Protein AF-A0AAD5PBG6-F1 (afdb_monomer)

pLDDT: mean 88.03, std 18.61, range [30.72, 98.88]

Sequence (171 aa):
METYIGHIKTPQDALILFEACRRGNLNRVRRRLSSKERSKIESGSVFAWDEREAGMRRWTDGRTWSPSRVLGSFLTYRELDTKRRPRRNKTTPIYSYKTDGLIKQSFSICTASNQKLHLISYYTKADVIAGKLTLPSADPSLNNVSVPKGLYPELNPLETSGGHSATIHCM

Nearest PDB structures (foldseek):
  4m8b-assembly1_R  TM=8.622E-01  e=5.352E-16  Saccharomyces cerevisiae S288C
  4qtj-assembly1_A  TM=8.749E-01  e=3.521E-14  Candida albicans SC5314
  4qtk-assembly2_B  TM=8.640E-01  e=2.099E-13  Candida albicans SC5314
  4qtk-assembly1_A  TM=8.583E-01  e=2.856E-13  Candida albicans SC5314
  6uuj-assembly2_F  TM=1.752E-01  e=4.076E+00  Mycobacterium marinum M

InterPro domains:
  IPR018608 Global transcription regulator [PF09729] (3-91)
  IPR018608 Global transcription regulator [PF09729] (93-124)
  IPR018608 Global transcription regulator [PTHR28027] (1-91)

Organism: NCBI:txid60185

Radius of gyration: 17.21 Å; Cα contacts (8 Å, |Δi|>4): 291; chains: 1; bounding box: 51×37×38 Å

Mean predicted aligned error: 6.94 Å

Structure (mmCIF, N/CA/C/O backbone):
data_AF-A0AAD5PBG6-F1
#
_entry.id   AF-A0AAD5PBG6-F1
#
loop_
_atom_site.group_PDB
_atom_site.id
_atom_site.type_symbol
_atom_site.label_atom_id
_atom_site.label_alt_id
_atom_site.label_comp_id
_atom_site.label_asym_id
_atom_site.label_entity_id
_atom_site.label_seq_id
_atom_site.pdbx_PDB_ins_code
_atom_site.Cartn_x
_atom_site.Cartn_y
_atom_site.Cartn_z
_atom_site.occupancy
_atom_site.B_iso_or_equiv
_atom_site.auth_seq_id
_atom_site.auth_comp_id
_atom_site.auth_asym_id
_atom_site.auth_atom_id
_atom_site.pdbx_PDB_model_num
ATOM 1 N N . MET A 1 1 ? 5.298 -10.625 5.178 1.00 83.06 1 MET A N 1
ATOM 2 C CA . MET A 1 1 ? 4.302 -10.189 6.178 1.00 83.06 1 MET A CA 1
ATOM 3 C C . MET A 1 1 ? 3.593 -9.008 5.581 1.00 83.06 1 MET A C 1
ATOM 5 O O . MET A 1 1 ? 3.968 -7.861 5.786 1.00 83.06 1 MET A O 1
ATOM 9 N N . GLU A 1 2 ? 2.621 -9.356 4.774 1.00 97.00 2 GLU A N 1
ATOM 10 C CA . GLU A 1 2 ? 1.700 -8.504 4.072 1.00 97.00 2 GLU A CA 1
ATOM 11 C C . GLU A 1 2 ? 0.524 -8.264 5.023 1.00 97.00 2 GLU A C 1
ATOM 13 O O . GLU A 1 2 ? 0.107 -9.169 5.747 1.00 97.00 2 GLU A O 1
ATOM 18 N N . THR A 1 3 ? 0.007 -7.041 5.055 1.00 98.38 3 THR A N 1
ATOM 19 C CA . THR A 1 3 ? -1.244 -6.752 5.763 1.00 98.38 3 THR A CA 1
ATOM 20 C C . THR A 1 3 ? -2.432 -7.322 5.000 1.00 98.38 3 THR A C 1
ATOM 22 O O . THR A 1 3 ? -3.387 -7.790 5.610 1.00 98.38 3 THR A O 1
ATOM 25 N N . TYR A 1 4 ? -2.366 -7.273 3.670 1.00 98.69 4 TYR A N 1
ATOM 26 C CA . TYR A 1 4 ? -3.399 -7.754 2.766 1.00 98.69 4 TYR A CA 1
ATOM 27 C C . TYR A 1 4 ? -2.778 -8.130 1.412 1.00 98.69 4 TYR A C 1
ATOM 29 O O . TYR A 1 4 ? -1.689 -7.651 1.076 1.00 98.69 4 TYR A O 1
ATOM 37 N N . ILE A 1 5 ? -3.466 -8.980 0.646 1.00 98.56 5 ILE A N 1
ATOM 38 C CA . ILE A 1 5 ? -3.101 -9.336 -0.728 1.00 98.56 5 ILE A CA 1
ATOM 39 C C . ILE A 1 5 ? -4.272 -8.971 -1.642 1.00 98.56 5 ILE A C 1
ATOM 41 O O . ILE A 1 5 ? -5.326 -9.593 -1.571 1.00 98.56 5 ILE A O 1
ATOM 45 N N . GLY A 1 6 ? -4.090 -7.962 -2.494 1.00 98.38 6 GLY A N 1
ATOM 46 C CA . GLY A 1 6 ? -5.118 -7.488 -3.420 1.00 98.38 6 GLY A CA 1
ATOM 47 C C . GLY A 1 6 ? -4.790 -6.120 -4.016 1.00 98.38 6 GLY A C 1
ATOM 48 O O . GLY A 1 6 ? -3.632 -5.703 -4.047 1.00 98.38 6 GLY A O 1
ATOM 49 N N . HIS A 1 7 ? -5.798 -5.408 -4.516 1.00 98.62 7 HIS A N 1
ATOM 50 C CA . HIS A 1 7 ? -5.617 -4.120 -5.186 1.00 98.62 7 HIS A CA 1
ATOM 51 C C . HIS A 1 7 ? -6.368 -2.986 -4.483 1.00 98.62 7 HIS A C 1
ATOM 53 O O . HIS A 1 7 ? -7.543 -3.103 -4.155 1.00 98.62 7 HIS A O 1
ATOM 59 N N . ILE A 1 8 ? -5.683 -1.858 -4.278 1.00 98.44 8 ILE A N 1
ATOM 60 C CA . ILE A 1 8 ? -6.252 -0.660 -3.653 1.00 98.44 8 ILE A CA 1
ATOM 61 C C . ILE A 1 8 ? -6.602 0.335 -4.752 1.00 98.44 8 ILE A C 1
ATOM 63 O O . ILE A 1 8 ? -5.732 1.043 -5.267 1.00 98.44 8 ILE A O 1
ATOM 67 N N . LYS A 1 9 ? -7.881 0.375 -5.127 1.00 97.00 9 LYS A N 1
ATOM 68 C CA . LYS A 1 9 ? -8.364 1.220 -6.223 1.00 97.00 9 LYS A CA 1
ATOM 69 C C . LYS A 1 9 ? -8.819 2.586 -5.726 1.00 97.00 9 LYS A C 1
ATOM 71 O O . LYS A 1 9 ? -8.597 3.595 -6.390 1.00 97.00 9 LYS A O 1
ATOM 76 N N . THR A 1 10 ? -9.464 2.615 -4.569 1.00 96.88 10 THR A N 1
ATOM 77 C CA . THR A 1 10 ? -10.107 3.805 -4.013 1.00 96.88 10 THR A CA 1
ATOM 78 C C . THR A 1 10 ? -9.615 4.087 -2.600 1.00 96.88 10 THR A C 1
ATOM 80 O O . THR A 1 10 ? -9.105 3.187 -1.929 1.00 96.88 10 THR A O 1
ATOM 83 N N . PRO A 1 11 ? -9.777 5.319 -2.096 1.00 96.62 11 PRO A N 1
ATOM 84 C CA . PRO A 1 11 ? -9.462 5.578 -0.702 1.00 96.62 11 PRO A CA 1
ATOM 85 C C . PRO A 1 11 ? -10.325 4.766 0.269 1.00 96.62 11 PRO A C 1
ATOM 87 O O . PRO A 1 11 ? -9.828 4.351 1.310 1.00 96.62 11 PRO A O 1
ATOM 90 N N . GLN A 1 12 ? -11.574 4.459 -0.101 1.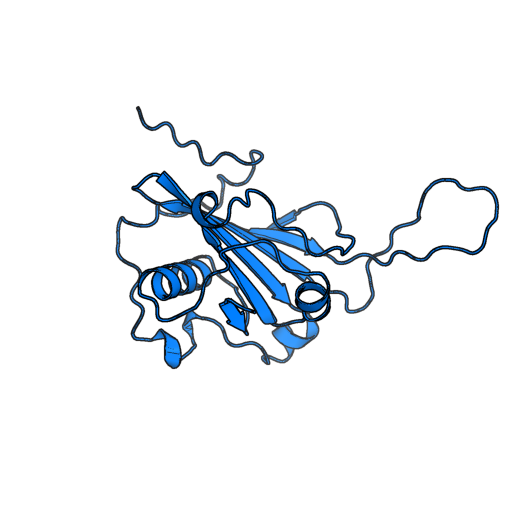00 96.25 12 GLN A N 1
ATOM 91 C CA . GLN A 1 12 ? -12.450 3.599 0.695 1.00 96.25 12 GLN A CA 1
ATOM 92 C C . GLN A 1 12 ? -11.837 2.208 0.919 1.00 96.25 12 GLN A C 1
ATOM 94 O O . GLN A 1 12 ? -11.886 1.699 2.035 1.00 96.25 12 GLN A O 1
ATOM 99 N N . ASP A 1 13 ? -11.186 1.629 -0.096 1.00 98.06 13 ASP A N 1
ATOM 100 C CA . ASP A 1 13 ? -10.458 0.361 0.049 1.00 98.06 13 ASP A CA 1
ATOM 101 C C . ASP A 1 13 ? -9.353 0.461 1.115 1.00 98.06 13 ASP A C 1
ATOM 103 O O . ASP A 1 13 ? -9.175 -0.445 1.927 1.00 98.06 13 ASP A O 1
ATOM 107 N N . ALA A 1 14 ? -8.623 1.582 1.149 1.00 98.19 14 ALA A N 1
ATOM 108 C CA . ALA A 1 14 ? -7.589 1.818 2.153 1.00 98.19 14 ALA A CA 1
ATOM 109 C C . ALA A 1 14 ? -8.179 1.996 3.563 1.00 98.19 14 ALA A C 1
ATOM 111 O O . ALA A 1 14 ? -7.633 1.450 4.523 1.00 98.19 14 ALA A O 1
ATOM 112 N N . LEU A 1 15 ? -9.300 2.716 3.692 1.00 97.75 15 LEU A N 1
ATOM 113 C CA . LEU A 1 15 ? -9.990 2.906 4.972 1.00 97.75 15 LEU A CA 1
ATOM 114 C C . LEU A 1 15 ? -10.505 1.584 5.551 1.00 97.75 15 LEU A C 1
ATOM 116 O O . LEU A 1 15 ? -10.350 1.353 6.749 1.00 97.75 15 LEU A O 1
ATOM 120 N N . ILE A 1 16 ? -11.040 0.691 4.711 1.00 98.31 16 ILE A N 1
ATOM 121 C CA . ILE A 1 16 ? -11.441 -0.663 5.121 1.00 98.31 16 ILE A CA 1
ATOM 122 C C . ILE A 1 16 ? -10.245 -1.409 5.724 1.00 98.31 16 ILE A C 1
ATOM 124 O O . ILE A 1 16 ? -10.356 -1.972 6.812 1.00 98.31 16 ILE A O 1
ATOM 128 N N . LEU A 1 17 ? -9.075 -1.377 5.076 1.00 98.62 17 LEU A N 1
ATOM 129 C CA . LEU A 1 17 ? -7.889 -2.060 5.602 1.00 98.62 17 LEU A CA 1
ATOM 130 C C . LEU A 1 17 ? -7.373 -1.441 6.907 1.00 98.62 17 LEU A C 1
ATOM 132 O O . LEU A 1 17 ? -6.960 -2.178 7.805 1.00 98.62 17 LEU A O 1
ATOM 136 N N . PHE A 1 18 ? -7.416 -0.113 7.051 1.00 98.25 18 PHE A N 1
ATOM 137 C CA . PHE A 1 18 ? -7.067 0.538 8.317 1.00 98.25 18 PHE A CA 1
ATOM 138 C C . PHE A 1 18 ? -8.014 0.138 9.446 1.00 98.25 18 PHE A C 1
ATOM 140 O O . PHE A 1 18 ? -7.551 -0.204 10.536 1.00 98.25 18 PHE A O 1
ATOM 147 N N . GLU A 1 19 ? -9.317 0.125 9.184 1.00 97.94 19 GLU A N 1
ATOM 148 C CA . GLU A 1 19 ? -10.324 -0.261 10.168 1.00 97.94 19 GLU A CA 1
ATOM 149 C C . GLU A 1 19 ? -10.194 -1.743 10.553 1.00 97.94 19 GLU A C 1
ATOM 151 O O . GLU A 1 19 ? -10.194 -2.085 11.738 1.00 97.94 19 GLU A O 1
ATOM 156 N N . ALA A 1 20 ? -9.966 -2.625 9.577 1.00 98.25 20 ALA A N 1
ATOM 157 C CA . ALA A 1 20 ? -9.688 -4.039 9.818 1.00 98.25 20 ALA A CA 1
ATOM 158 C C . ALA A 1 20 ? -8.431 -4.237 10.688 1.00 98.25 20 ALA A C 1
ATOM 160 O O . ALA A 1 20 ? -8.415 -5.075 11.591 1.00 98.25 20 ALA A O 1
ATOM 161 N N . CYS A 1 21 ? -7.384 -3.432 10.475 1.00 98.00 21 CYS A N 1
ATOM 162 C CA . CYS A 1 21 ? -6.184 -3.448 11.314 1.00 98.00 21 CYS A CA 1
ATOM 163 C C . CYS A 1 21 ? -6.436 -2.925 12.733 1.00 98.00 21 CYS A C 1
ATOM 165 O O . CYS A 1 21 ? -5.838 -3.422 13.691 1.00 98.00 21 CYS A O 1
ATOM 167 N N . ARG A 1 22 ? -7.291 -1.907 12.883 1.00 96.75 22 ARG A N 1
ATOM 168 C CA . ARG A 1 22 ? -7.664 -1.325 14.180 1.00 96.75 22 ARG A CA 1
ATOM 169 C C . ARG A 1 22 ? -8.445 -2.325 15.030 1.00 96.75 22 ARG 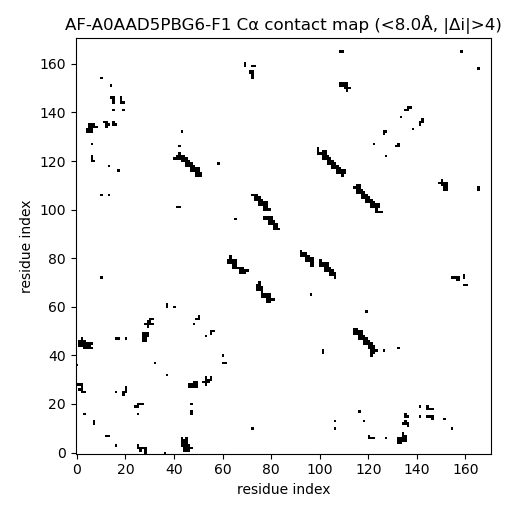A C 1
ATOM 171 O O . ARG A 1 22 ? -8.196 -2.429 16.227 1.00 96.75 22 ARG A O 1
ATOM 178 N N . ARG A 1 23 ? -9.336 -3.091 14.396 1.00 96.31 23 ARG A N 1
ATOM 179 C CA . ARG A 1 23 ? -10.145 -4.152 15.018 1.00 96.31 23 ARG A CA 1
ATOM 180 C C . ARG A 1 23 ? -9.393 -5.462 15.264 1.00 96.31 23 ARG A C 1
ATOM 182 O O . ARG A 1 23 ? -9.938 -6.360 15.895 1.00 96.31 23 ARG A O 1
ATOM 189 N N . GLY A 1 24 ? -8.160 -5.582 14.770 1.00 95.81 24 GLY A N 1
ATOM 190 C CA . GLY A 1 24 ? -7.350 -6.795 14.900 1.00 95.81 24 GLY A CA 1
ATOM 191 C C . GLY A 1 24 ? -7.713 -7.913 13.917 1.00 95.81 24 GLY A C 1
ATOM 192 O O . GLY A 1 24 ? -7.219 -9.024 14.071 1.00 95.81 24 GLY A O 1
ATOM 193 N N . ASN A 1 25 ? -8.539 -7.635 12.901 1.00 96.69 25 ASN A N 1
ATOM 194 C CA . ASN A 1 25 ? -8.849 -8.585 11.828 1.00 96.69 25 ASN A CA 1
ATOM 195 C C . ASN A 1 25 ? -7.652 -8.797 10.893 1.00 96.69 25 ASN A C 1
ATOM 197 O O . ASN A 1 25 ? -7.428 -9.906 10.418 1.00 96.69 25 ASN A O 1
ATOM 201 N N . LEU A 1 26 ? -6.881 -7.735 10.644 1.00 97.75 26 LEU A N 1
ATOM 202 C CA . LEU A 1 26 ? -5.658 -7.781 9.848 1.00 97.75 26 LEU A CA 1
ATOM 203 C C . LEU A 1 26 ? -4.448 -7.355 10.675 1.00 97.75 26 LEU A C 1
ATOM 205 O O . LEU A 1 26 ? -4.520 -6.478 11.539 1.00 97.75 26 LEU A O 1
ATOM 209 N N . ASN A 1 27 ? -3.301 -7.950 10.360 1.00 97.56 27 ASN A N 1
ATOM 210 C CA . ASN A 1 27 ? -2.041 -7.588 10.986 1.00 97.56 27 ASN A CA 1
ATOM 211 C C . ASN A 1 27 ? -1.383 -6.430 10.227 1.00 97.56 27 ASN A C 1
ATOM 213 O O . ASN A 1 27 ? -0.885 -6.581 9.109 1.00 97.56 27 ASN A O 1
ATOM 217 N N . ARG A 1 28 ? -1.333 -5.262 10.864 1.00 97.75 28 ARG A N 1
ATOM 218 C CA . ARG A 1 28 ? -0.529 -4.127 10.393 1.00 97.75 28 ARG A CA 1
ATOM 219 C C . ARG A 1 28 ? 0.960 -4.335 10.672 1.00 97.75 28 ARG A C 1
ATOM 221 O O . ARG A 1 28 ? 1.354 -5.081 11.570 1.00 97.75 28 ARG A O 1
ATOM 228 N N . VAL A 1 29 ? 1.796 -3.633 9.921 1.00 98.19 29 VAL A N 1
ATOM 229 C CA . VAL A 1 29 ? 3.247 -3.633 10.099 1.00 98.19 29 VAL A CA 1
ATOM 230 C C . VAL A 1 29 ? 3.621 -2.788 11.321 1.00 98.19 29 VAL A C 1
ATOM 232 O O . VAL A 1 29 ? 3.213 -1.638 11.436 1.00 98.19 29 VAL A O 1
ATOM 235 N N . ARG A 1 30 ? 4.437 -3.350 12.222 1.00 97.31 30 ARG A N 1
ATOM 236 C CA . ARG A 1 30 ? 4.894 -2.699 13.472 1.00 97.31 30 ARG A CA 1
ATOM 237 C C . ARG A 1 30 ? 6.398 -2.421 13.528 1.00 97.31 30 ARG A C 1
ATOM 239 O O . ARG A 1 30 ? 6.913 -1.962 14.536 1.00 97.31 30 ARG A O 1
ATOM 246 N N . ARG A 1 31 ? 7.132 -2.761 12.469 1.00 97.25 31 ARG A N 1
ATOM 247 C CA . ARG A 1 31 ? 8.581 -2.548 12.354 1.00 97.25 31 ARG A CA 1
ATOM 248 C C . ARG A 1 31 ? 8.996 -2.518 10.892 1.00 97.25 31 ARG A C 1
ATOM 250 O O . ARG A 1 31 ? 8.253 -2.962 10.021 1.00 97.25 31 ARG A O 1
ATOM 257 N N . ARG A 1 32 ? 10.227 -2.087 10.622 1.00 97.31 32 ARG A N 1
ATOM 258 C CA . ARG A 1 32 ? 10.816 -2.214 9.283 1.00 97.31 32 ARG A CA 1
ATOM 259 C C . ARG A 1 32 ? 10.884 -3.677 8.850 1.00 97.31 32 ARG A C 1
ATOM 261 O O . ARG A 1 32 ? 11.179 -4.570 9.651 1.00 97.31 32 ARG A O 1
ATOM 268 N N . LEU A 1 33 ? 10.647 -3.897 7.559 1.00 97.12 33 LEU A N 1
ATOM 269 C CA . LEU A 1 33 ? 10.861 -5.194 6.936 1.00 97.12 33 LEU A CA 1
ATOM 270 C C . LEU A 1 33 ? 12.356 -5.534 6.910 1.00 97.12 33 LEU A C 1
ATOM 272 O O . LEU A 1 33 ? 13.202 -4.705 6.563 1.00 97.12 33 LEU A O 1
ATOM 276 N N . SER A 1 34 ? 12.667 -6.786 7.220 1.00 96.75 34 SER A N 1
ATOM 277 C CA . SER A 1 34 ? 13.977 -7.390 6.987 1.00 96.75 34 SER A CA 1
ATOM 278 C C . SER A 1 34 ? 14.266 -7.512 5.487 1.00 96.75 34 SER A C 1
ATOM 280 O O . SER A 1 34 ? 13.379 -7.404 4.638 1.00 96.75 34 SER A O 1
ATOM 282 N N . SER A 1 35 ? 15.519 -7.782 5.119 1.00 95.94 35 SER A N 1
ATOM 283 C CA . SER A 1 35 ? 15.883 -8.026 3.714 1.00 95.94 35 SER A CA 1
ATOM 284 C C . SER A 1 35 ? 15.135 -9.220 3.104 1.00 95.94 35 SER A C 1
ATOM 286 O O . SER A 1 35 ? 14.701 -9.128 1.960 1.00 95.94 35 SER A O 1
ATOM 288 N N . LYS A 1 36 ? 14.910 -10.291 3.881 1.00 96.31 36 LYS A N 1
ATOM 289 C CA . LYS A 1 36 ? 14.157 -11.484 3.452 1.00 96.31 36 LYS A CA 1
ATOM 290 C C . LYS A 1 36 ? 12.666 -11.204 3.246 1.00 96.31 36 LYS A C 1
ATOM 292 O O . LYS A 1 36 ? 12.043 -11.800 2.379 1.00 96.31 36 LYS A O 1
ATOM 297 N N . GLU A 1 37 ? 12.073 -10.324 4.049 1.00 97.19 37 GLU A N 1
ATOM 298 C CA . GLU A 1 37 ? 10.677 -9.908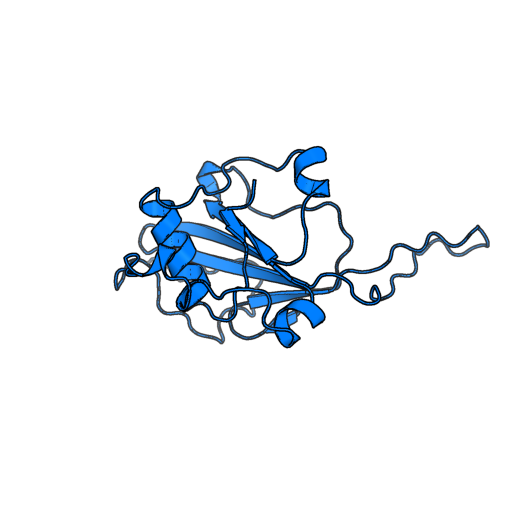 3.853 1.00 97.19 37 GLU A CA 1
ATOM 299 C C . GLU A 1 37 ? 10.551 -8.987 2.634 1.00 97.19 37 GLU A C 1
ATOM 301 O O . GLU A 1 37 ? 9.645 -9.164 1.828 1.00 97.19 37 GLU A O 1
ATOM 306 N N . ARG A 1 38 ? 11.497 -8.057 2.439 1.00 96.94 38 ARG A N 1
ATOM 307 C CA . ARG A 1 38 ? 11.509 -7.160 1.270 1.00 96.94 38 ARG A CA 1
ATOM 308 C C . ARG A 1 38 ? 11.633 -7.907 -0.055 1.00 96.94 38 ARG A C 1
ATOM 310 O O . ARG A 1 38 ? 11.003 -7.506 -1.028 1.00 96.94 38 ARG A O 1
ATOM 317 N N . SER A 1 39 ? 12.402 -8.997 -0.099 1.00 96.06 39 SER A N 1
ATOM 318 C CA . SER A 1 39 ? 12.548 -9.805 -1.317 1.00 96.06 39 SER A CA 1
ATOM 319 C C . SER A 1 39 ? 11.265 -10.529 -1.733 1.00 96.06 39 SER A C 1
ATOM 321 O O . SER A 1 39 ? 11.206 -11.019 -2.853 1.00 96.06 39 SER A O 1
ATOM 323 N N . LYS A 1 40 ? 10.258 -10.609 -0.852 1.00 97.38 40 LYS A N 1
ATOM 324 C CA . LYS A 1 40 ? 8.955 -11.229 -1.132 1.00 97.38 40 LYS A CA 1
ATOM 325 C C . LYS A 1 40 ? 7.888 -10.241 -1.613 1.00 97.38 40 LYS A C 1
ATOM 327 O O . LYS A 1 40 ? 6.798 -10.672 -1.947 1.00 97.38 40 LYS A O 1
ATOM 332 N N . ILE A 1 41 ? 8.178 -8.936 -1.641 1.00 98.38 41 ILE A N 1
ATOM 333 C CA . ILE A 1 41 ? 7.229 -7.933 -2.143 1.00 98.38 41 ILE A CA 1
ATOM 334 C C . ILE A 1 41 ? 6.933 -8.222 -3.615 1.00 98.38 41 ILE A C 1
ATOM 336 O O . ILE A 1 41 ? 7.857 -8.237 -4.431 1.00 98.38 41 ILE A O 1
ATOM 340 N N . GLU A 1 42 ? 5.660 -8.363 -3.959 1.00 98.31 42 GLU A N 1
ATOM 341 C CA . GLU A 1 42 ? 5.198 -8.680 -5.307 1.00 98.31 42 GLU A CA 1
ATOM 342 C C . GLU A 1 42 ? 3.870 -7.986 -5.637 1.00 98.31 42 GLU A C 1
ATOM 344 O O . GLU A 1 42 ? 3.369 -7.151 -4.881 1.00 98.31 42 GLU A O 1
ATOM 349 N N . SER A 1 43 ? 3.325 -8.283 -6.817 1.00 98.62 43 SER A N 1
ATOM 350 C CA . SER A 1 43 ? 2.014 -7.786 -7.228 1.00 98.62 43 SER A CA 1
ATOM 351 C C . SER A 1 43 ? 0.941 -8.247 -6.241 1.00 98.62 43 SER A C 1
ATOM 353 O O . SER A 1 43 ? 0.888 -9.416 -5.879 1.00 98.62 43 SER A O 1
ATOM 355 N N . GLY A 1 44 ? 0.097 -7.328 -5.786 1.00 98.69 44 GLY A N 1
ATOM 356 C CA . GLY A 1 44 ? -0.917 -7.579 -4.770 1.00 98.69 44 GLY A CA 1
ATOM 357 C C . GLY A 1 44 ? -0.447 -7.341 -3.335 1.00 98.69 44 GLY A C 1
ATOM 358 O O . GLY A 1 44 ? -1.295 -7.207 -2.460 1.00 98.69 44 GLY A O 1
ATOM 359 N N . SER A 1 45 ? 0.858 -7.243 -3.048 1.00 98.81 45 SER A N 1
ATOM 360 C CA . SER A 1 45 ? 1.315 -6.994 -1.674 1.00 98.81 45 SER A CA 1
ATOM 361 C C . SER A 1 45 ? 0.830 -5.630 -1.163 1.00 98.81 45 SER A C 1
ATOM 363 O O . SER A 1 45 ? 1.112 -4.593 -1.771 1.00 98.81 45 SER A O 1
ATOM 365 N N . VAL A 1 46 ? 0.159 -5.612 -0.009 1.00 98.88 46 VAL A N 1
ATOM 366 C CA . VAL A 1 46 ? -0.280 -4.388 0.675 1.00 98.88 46 VAL A CA 1
ATOM 367 C C . VAL A 1 46 ? 0.240 -4.365 2.109 1.00 98.88 46 VAL A C 1
ATOM 369 O O . VAL A 1 46 ? 0.170 -5.357 2.833 1.00 98.88 46 VAL A O 1
ATOM 372 N N . PHE A 1 47 ? 0.743 -3.211 2.536 1.00 98.81 47 PHE A N 1
ATOM 373 C CA . PHE A 1 47 ? 1.280 -2.975 3.872 1.00 98.81 47 PHE A CA 1
ATOM 374 C C . PHE A 1 47 ? 0.622 -1.734 4.461 1.00 98.81 47 PHE A C 1
ATOM 376 O O . PHE A 1 47 ? 0.728 -0.656 3.878 1.00 98.81 47 PHE A O 1
ATOM 383 N N . ALA A 1 48 ? -0.018 -1.875 5.618 1.00 98.62 48 ALA A N 1
ATOM 384 C CA . ALA A 1 48 ? -0.527 -0.751 6.395 1.00 98.62 48 ALA A CA 1
ATOM 385 C C . ALA A 1 48 ? 0.256 -0.630 7.704 1.00 98.62 48 ALA A C 1
ATOM 387 O O . ALA A 1 48 ? 0.633 -1.645 8.293 1.00 98.62 48 ALA A O 1
ATOM 388 N N . TRP A 1 49 ? 0.507 0.592 8.167 1.00 98.50 49 TRP A N 1
ATOM 389 C CA . TRP A 1 49 ? 1.149 0.827 9.458 1.00 98.50 49 TRP A CA 1
ATOM 390 C C . TRP A 1 49 ? 0.729 2.151 10.083 1.00 98.50 49 TRP A C 1
ATOM 392 O O . TRP A 1 49 ? 0.319 3.092 9.402 1.00 98.50 49 TRP A O 1
ATOM 402 N N . ASP A 1 50 ? 0.880 2.202 11.399 1.00 98.19 50 ASP A N 1
ATOM 403 C CA . ASP A 1 50 ? 0.852 3.426 12.188 1.00 98.19 50 ASP A CA 1
ATOM 404 C C . ASP A 1 50 ? 2.279 3.998 12.283 1.00 98.19 50 ASP A C 1
ATOM 406 O O . ASP A 1 50 ? 3.224 3.273 12.615 1.00 98.19 50 ASP A O 1
ATOM 410 N N . GLU A 1 51 ? 2.450 5.290 11.967 1.00 98.00 51 GLU A N 1
ATOM 411 C CA . GLU A 1 51 ? 3.754 5.976 11.953 1.00 98.00 51 GLU A CA 1
ATOM 412 C C . GLU A 1 51 ? 4.486 5.865 13.298 1.00 98.00 51 GLU A C 1
ATOM 414 O O . GLU A 1 51 ? 5.691 5.589 13.324 1.00 98.00 51 GLU A O 1
ATOM 419 N N . ARG A 1 52 ? 3.763 6.080 14.404 1.00 97.00 52 ARG A N 1
ATOM 420 C CA . ARG A 1 52 ? 4.305 6.143 15.764 1.00 97.00 52 ARG A CA 1
ATOM 421 C C . ARG A 1 52 ? 4.605 4.750 16.298 1.00 97.00 52 ARG A C 1
ATOM 423 O O . ARG A 1 52 ? 5.693 4.542 16.824 1.00 97.00 52 ARG A O 1
ATOM 430 N N . GLU A 1 53 ? 3.675 3.810 16.152 1.00 97.19 53 GLU A N 1
ATOM 431 C CA . GLU A 1 53 ? 3.835 2.426 16.618 1.00 97.19 53 GLU A CA 1
ATOM 432 C C . GLU A 1 53 ? 5.006 1.743 15.911 1.00 97.19 53 GLU A C 1
ATOM 434 O O . GLU A 1 53 ? 5.819 1.085 16.555 1.00 97.19 53 GLU A O 1
ATOM 439 N N . ALA A 1 54 ? 5.120 1.921 14.592 1.00 97.31 54 ALA A N 1
ATOM 440 C CA . ALA A 1 54 ? 6.182 1.287 13.825 1.00 97.31 54 ALA A CA 1
ATOM 441 C C . ALA A 1 54 ? 7.507 2.066 13.830 1.00 97.31 54 ALA A C 1
ATOM 443 O O . ALA A 1 54 ? 8.527 1.541 13.373 1.00 97.31 54 ALA A O 1
ATOM 444 N N . GLY A 1 55 ? 7.498 3.331 14.266 1.00 97.62 55 GLY A N 1
ATOM 445 C CA . GLY A 1 55 ? 8.641 4.238 14.136 1.00 97.62 55 GLY A CA 1
ATOM 446 C C . GLY A 1 55 ? 9.030 4.490 12.672 1.00 97.62 55 GLY A C 1
ATOM 447 O O . GLY A 1 55 ? 10.211 4.637 12.343 1.00 97.62 55 GLY A O 1
ATOM 448 N N . MET A 1 56 ? 8.053 4.486 11.759 1.00 96.62 56 MET A N 1
ATOM 449 C CA . MET A 1 56 ? 8.281 4.551 10.313 1.00 96.62 56 MET A CA 1
ATOM 450 C C . MET A 1 56 ? 7.499 5.691 9.663 1.00 96.62 56 MET A C 1
ATOM 452 O O . MET A 1 56 ? 6.327 5.552 9.344 1.00 96.62 56 MET A O 1
ATOM 456 N N . ARG A 1 57 ? 8.189 6.790 9.348 1.00 94.94 57 ARG A N 1
ATOM 457 C CA . ARG A 1 57 ? 7.610 7.926 8.596 1.00 94.94 57 ARG A CA 1
ATOM 458 C C . ARG A 1 57 ? 7.637 7.738 7.080 1.00 94.94 57 ARG A C 1
ATOM 460 O O . ARG A 1 57 ? 6.999 8.466 6.332 1.00 94.94 57 ARG A O 1
ATOM 467 N N . ARG A 1 58 ? 8.476 6.812 6.608 1.00 95.31 58 ARG A N 1
ATOM 468 C CA . ARG A 1 58 ? 8.705 6.531 5.188 1.00 95.31 58 ARG A CA 1
ATOM 469 C C . ARG A 1 58 ? 8.905 5.042 4.978 1.00 95.31 58 ARG A C 1
ATOM 471 O O . ARG A 1 58 ? 9.618 4.389 5.750 1.00 95.31 58 ARG A O 1
ATOM 478 N N . TRP A 1 59 ? 8.326 4.550 3.892 1.00 97.88 59 TRP A N 1
ATOM 479 C CA . TRP A 1 59 ? 8.483 3.177 3.445 1.00 97.88 59 TRP A CA 1
ATOM 480 C C . TRP A 1 59 ? 9.770 2.976 2.638 1.00 97.88 59 TRP A C 1
ATOM 482 O O . TRP A 1 59 ? 10.104 3.795 1.780 1.00 97.88 59 TRP A O 1
ATOM 492 N N . THR A 1 60 ? 10.461 1.858 2.876 1.00 96.31 60 THR A N 1
ATOM 493 C CA . THR A 1 60 ? 11.693 1.493 2.164 1.00 96.31 60 THR A CA 1
ATOM 494 C C . THR A 1 60 ? 11.640 0.031 1.737 1.00 96.31 60 THR A C 1
ATOM 496 O O . THR A 1 60 ? 11.701 -0.868 2.572 1.00 96.31 60 THR A O 1
ATOM 499 N N . ASP A 1 61 ? 11.603 -0.205 0.427 1.00 96.75 61 ASP A N 1
ATOM 500 C CA . ASP A 1 61 ? 11.538 -1.544 -0.182 1.00 96.75 61 ASP A CA 1
ATOM 501 C C . ASP A 1 61 ? 12.851 -1.981 -0.853 1.00 96.75 61 ASP A C 1
ATOM 503 O O . ASP A 1 61 ? 13.018 -3.154 -1.164 1.00 96.75 61 ASP A O 1
ATOM 507 N N . GLY A 1 62 ? 13.812 -1.066 -1.024 1.00 94.25 62 GLY A N 1
ATOM 508 C CA . GLY A 1 62 ? 15.097 -1.357 -1.668 1.00 94.25 62 GLY A CA 1
ATOM 509 C C . GLY A 1 62 ? 15.045 -1.402 -3.198 1.00 94.25 62 GLY A C 1
ATOM 510 O O . GLY A 1 62 ? 16.035 -1.787 -3.813 1.00 94.25 62 GLY A O 1
ATOM 511 N N . ARG A 1 63 ? 13.927 -0.999 -3.817 1.00 95.31 63 ARG A N 1
ATOM 512 C CA . ARG A 1 63 ? 13.779 -0.893 -5.276 1.00 95.31 63 ARG A CA 1
ATOM 513 C C . ARG A 1 63 ? 13.991 0.548 -5.747 1.00 95.31 63 ARG A C 1
ATOM 515 O O . ARG A 1 63 ? 13.855 1.501 -4.977 1.00 95.31 63 ARG A O 1
ATOM 522 N N . TH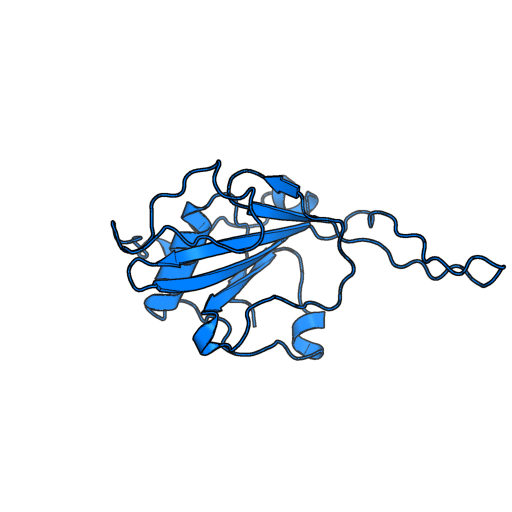R A 1 64 ? 14.315 0.713 -7.027 1.00 95.62 64 THR A N 1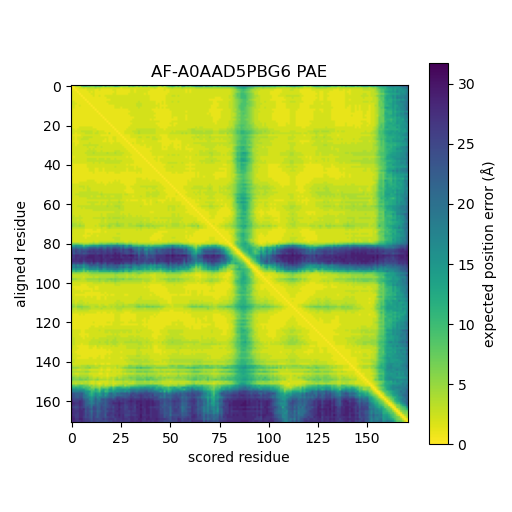
ATOM 523 C CA . THR A 1 64 ? 14.422 2.031 -7.667 1.00 95.62 64 THR A CA 1
ATOM 524 C C . THR A 1 64 ? 13.079 2.428 -8.270 1.00 95.62 64 THR A C 1
ATOM 526 O O . THR A 1 64 ? 12.469 1.656 -9.007 1.00 95.62 64 THR A O 1
ATOM 529 N N . TRP A 1 65 ? 12.631 3.644 -7.970 1.00 97.38 65 TRP A N 1
ATOM 530 C CA . TRP A 1 65 ? 11.310 4.149 -8.339 1.00 97.38 65 TRP A CA 1
ATOM 531 C C . TRP A 1 65 ? 11.418 5.448 -9.135 1.00 97.38 65 TRP A C 1
ATOM 533 O O . TRP A 1 65 ? 12.312 6.257 -8.890 1.00 97.38 65 TRP A O 1
ATOM 543 N N . SER A 1 66 ? 10.482 5.666 -10.059 1.00 96.69 66 SER A N 1
ATOM 544 C CA . SER A 1 66 ? 10.280 6.965 -10.707 1.00 96.69 66 SER A CA 1
ATOM 545 C C . SER A 1 66 ? 9.939 8.056 -9.685 1.00 96.69 66 SER A C 1
ATOM 547 O O . SER A 1 66 ? 9.483 7.740 -8.586 1.00 96.69 66 SER A O 1
ATOM 549 N N . PRO A 1 67 ? 10.052 9.347 -10.043 1.00 96.81 67 PRO A N 1
ATOM 550 C CA . PRO A 1 67 ? 9.400 10.412 -9.286 1.00 96.81 67 PRO A CA 1
ATOM 551 C C . PRO A 1 67 ? 7.899 10.140 -9.102 1.00 96.81 67 PRO A C 1
ATOM 553 O O . PRO A 1 67 ? 7.271 9.499 -9.954 1.00 96.81 67 PRO A O 1
ATOM 556 N N . SER A 1 68 ? 7.334 10.633 -7.998 1.00 95.81 68 SER A N 1
ATOM 557 C CA . SER A 1 68 ? 5.918 10.464 -7.665 1.00 95.81 68 SER A CA 1
ATOM 558 C C . SER A 1 68 ? 5.006 11.172 -8.662 1.00 95.81 68 SER A C 1
ATOM 560 O O . SER A 1 68 ? 5.285 12.296 -9.085 1.00 95.81 68 SER A O 1
ATOM 562 N N . ARG A 1 69 ? 3.865 10.553 -8.965 1.00 96.00 69 ARG A N 1
ATOM 563 C CA . ARG A 1 69 ? 2.741 11.178 -9.671 1.00 96.00 69 ARG A CA 1
ATOM 564 C C . ARG A 1 69 ? 1.485 11.102 -8.811 1.00 96.00 69 ARG A C 1
ATOM 566 O O . ARG A 1 69 ? 1.203 10.044 -8.253 1.00 96.00 69 ARG A O 1
ATOM 573 N N . VAL A 1 70 ? 0.749 12.205 -8.720 1.00 94.06 70 VAL A N 1
ATOM 574 C CA . VAL A 1 70 ? -0.548 12.249 -8.032 1.00 94.06 70 VAL A CA 1
ATOM 575 C C . VAL A 1 70 ? -1.599 11.591 -8.925 1.00 94.06 70 VAL A C 1
ATOM 577 O O . VAL A 1 70 ? -1.679 11.901 -10.113 1.00 94.06 70 VAL A O 1
ATOM 580 N N . LEU A 1 71 ? -2.383 10.676 -8.360 1.00 91.06 71 LEU A N 1
ATOM 581 C CA . LEU A 1 71 ? -3.538 10.055 -9.002 1.00 91.06 71 LEU A CA 1
ATOM 582 C C . LEU A 1 71 ? -4.678 9.989 -7.983 1.00 91.06 71 LEU A C 1
ATOM 584 O O . LEU A 1 71 ? -4.690 9.118 -7.113 1.00 91.06 71 LEU A O 1
ATOM 588 N N . GLY A 1 72 ? -5.611 10.941 -8.067 1.00 90.81 72 GLY A N 1
ATOM 589 C CA . GLY A 1 72 ? -6.589 11.164 -6.999 1.00 90.81 72 GLY A CA 1
ATOM 590 C C . GLY A 1 72 ? -5.874 11.398 -5.665 1.00 90.81 72 GLY A C 1
ATOM 591 O O . GLY A 1 72 ? -4.900 12.141 -5.609 1.00 90.81 72 GLY A O 1
ATOM 592 N N . SER A 1 73 ? -6.294 10.694 -4.615 1.00 93.00 73 SER A N 1
ATOM 593 C CA . SER A 1 73 ? -5.697 10.784 -3.272 1.00 93.00 73 SER A CA 1
ATOM 594 C C . SER A 1 73 ? -4.396 9.986 -3.091 1.00 93.00 73 SER A C 1
ATOM 596 O O . SER A 1 73 ? -3.913 9.845 -1.968 1.00 93.00 73 SER A O 1
ATOM 598 N N . PHE A 1 74 ? -3.840 9.409 -4.159 1.00 95.88 74 PHE A N 1
ATOM 599 C CA . PHE A 1 74 ? -2.667 8.543 -4.083 1.00 95.88 74 PHE A CA 1
ATOM 600 C C . PHE A 1 74 ? -1.435 9.166 -4.735 1.00 95.88 74 PHE A C 1
ATOM 602 O O . PHE A 1 74 ? -1.527 9.853 -5.753 1.00 95.88 74 PHE A O 1
ATOM 609 N N . LEU A 1 75 ? -0.255 8.822 -4.213 1.00 97.62 75 LEU A N 1
ATOM 610 C CA . LEU A 1 75 ? 0.998 8.975 -4.955 1.00 97.62 75 LEU A CA 1
ATOM 611 C C . LEU A 1 75 ? 1.372 7.641 -5.590 1.00 97.62 75 LEU A C 1
ATOM 613 O O . LEU A 1 75 ? 1.344 6.597 -4.941 1.00 97.62 75 LEU A O 1
ATOM 617 N N . THR A 1 76 ? 1.750 7.685 -6.860 1.00 97.62 76 THR A N 1
ATOM 618 C CA . THR A 1 76 ? 2.100 6.512 -7.659 1.00 97.62 76 THR A CA 1
ATOM 619 C C . THR A 1 76 ? 3.534 6.608 -8.159 1.00 97.62 76 THR A C 1
ATOM 621 O O . THR A 1 76 ? 4.041 7.687 -8.478 1.00 97.62 76 THR A O 1
ATOM 624 N N . TYR A 1 77 ? 4.189 5.456 -8.224 1.00 98.50 77 TYR A N 1
ATOM 625 C CA . TYR A 1 77 ? 5.579 5.297 -8.623 1.00 98.50 77 TYR A CA 1
ATOM 626 C C . TYR A 1 77 ? 5.693 4.080 -9.537 1.00 98.50 77 TYR A C 1
ATOM 628 O O . TYR A 1 77 ? 5.048 3.062 -9.290 1.00 98.50 77 TYR A O 1
ATOM 636 N N . ARG A 1 78 ? 6.540 4.154 -10.565 1.00 98.12 78 ARG A N 1
ATOM 637 C CA . ARG A 1 78 ? 6.844 3.012 -11.439 1.00 98.12 78 ARG A CA 1
ATOM 638 C C . ARG A 1 78 ? 8.245 2.494 -11.170 1.00 98.12 78 ARG A C 1
ATOM 640 O O . ARG A 1 78 ? 9.167 3.292 -10.998 1.00 98.12 78 ARG A O 1
ATOM 647 N N . GLU A 1 79 ? 8.390 1.178 -11.127 1.00 97.94 79 GLU A N 1
ATOM 648 C CA . GLU A 1 79 ? 9.682 0.527 -10.943 1.00 97.94 79 GLU A CA 1
ATOM 649 C C . GLU A 1 79 ? 10.612 0.821 -12.129 1.00 97.94 79 GLU A C 1
ATOM 651 O O . GLU A 1 79 ? 10.199 0.821 -13.295 1.00 97.94 79 GLU A O 1
ATOM 656 N N . LEU A 1 80 ? 11.876 1.100 -11.819 1.00 95.94 80 LEU A N 1
ATOM 657 C CA . LEU A 1 80 ? 12.916 1.378 -12.803 1.00 95.94 80 LEU A CA 1
ATOM 658 C C . LEU A 1 80 ? 13.948 0.252 -12.812 1.00 95.94 80 LEU A C 1
ATOM 660 O O . LEU A 1 80 ? 14.346 -0.252 -11.760 1.00 95.94 80 LEU A O 1
ATOM 664 N N . ASP A 1 81 ? 14.438 -0.088 -13.999 1.00 92.06 81 ASP A N 1
ATOM 665 C CA . ASP A 1 81 ? 15.613 -0.930 -14.143 1.00 92.06 81 ASP A CA 1
ATOM 666 C C . ASP A 1 81 ? 16.869 -0.152 -13.755 1.00 92.06 81 ASP A C 1
ATOM 668 O O . ASP A 1 81 ? 17.108 0.977 -14.192 1.00 92.06 81 ASP A O 1
ATOM 672 N N . THR A 1 82 ? 17.732 -0.811 -12.992 1.00 77.62 82 THR A N 1
ATOM 673 C CA . THR A 1 82 ? 19.101 -0.370 -12.728 1.00 77.62 82 THR A CA 1
ATOM 674 C C . THR A 1 82 ? 20.049 -1.180 -13.607 1.00 77.62 82 THR A C 1
ATOM 676 O O . THR A 1 82 ? 20.827 -2.008 -13.134 1.00 77.62 82 THR A O 1
ATOM 679 N N . LYS A 1 83 ? 19.991 -0.973 -14.931 1.00 62.81 83 LYS A N 1
ATOM 680 C CA . LYS A 1 83 ? 20.998 -1.551 -15.832 1.00 62.81 83 LYS A CA 1
ATOM 681 C C . LYS A 1 83 ? 22.351 -0.913 -15.512 1.00 62.81 83 LYS A C 1
ATOM 683 O O . LYS A 1 83 ? 22.644 0.201 -15.943 1.00 62.81 83 LYS A O 1
ATOM 688 N N . ARG A 1 84 ? 23.211 -1.626 -14.779 1.00 54.72 84 ARG A N 1
ATOM 689 C CA . ARG A 1 84 ? 24.645 -1.316 -14.744 1.00 54.72 84 ARG A CA 1
ATOM 690 C C . ARG A 1 84 ? 25.193 -1.610 -16.139 1.00 54.72 84 ARG A C 1
ATOM 692 O O . ARG A 1 84 ? 25.461 -2.761 -16.463 1.00 54.72 84 ARG A O 1
ATOM 699 N N . ARG A 1 85 ? 25.323 -0.592 -16.996 1.00 50.94 85 ARG A N 1
ATOM 700 C CA . ARG A 1 85 ? 26.094 -0.758 -18.237 1.00 50.94 85 ARG A CA 1
ATOM 701 C C . ARG A 1 85 ? 27.521 -1.197 -17.870 1.00 50.94 85 ARG A C 1
ATOM 703 O O . ARG A 1 85 ? 28.098 -0.601 -16.954 1.00 50.94 85 ARG A O 1
ATOM 710 N N . PRO A 1 86 ? 28.117 -2.178 -18.572 1.00 48.72 86 PRO A N 1
ATOM 711 C CA . PRO A 1 86 ? 29.552 -2.401 -18.486 1.00 48.72 86 PRO A CA 1
ATOM 712 C C . PRO A 1 86 ? 30.267 -1.115 -18.923 1.00 48.72 86 PRO A C 1
ATOM 714 O O . PRO A 1 86 ? 29.854 -0.443 -19.867 1.00 48.72 86 PRO A O 1
ATOM 717 N N . ARG A 1 87 ? 31.291 -0.743 -18.159 1.00 57.81 87 ARG A N 1
ATOM 718 C CA . ARG A 1 87 ? 32.049 0.517 -18.198 1.00 57.81 87 ARG A CA 1
ATOM 719 C C . ARG A 1 87 ? 32.333 1.078 -19.607 1.00 57.81 87 ARG A C 1
ATOM 721 O O . ARG A 1 87 ? 33.041 0.445 -20.380 1.00 57.81 87 ARG A O 1
ATOM 728 N N . ARG A 1 88 ? 31.941 2.342 -19.850 1.00 52.78 88 ARG A N 1
ATOM 729 C CA . ARG A 1 88 ? 32.773 3.363 -20.535 1.00 52.78 88 ARG A CA 1
ATOM 730 C C . ARG A 1 88 ? 32.257 4.783 -20.227 1.00 52.78 88 ARG A C 1
ATOM 732 O O . ARG A 1 88 ? 31.237 5.213 -20.751 1.00 52.78 88 ARG A O 1
ATOM 739 N N . ASN A 1 89 ? 32.959 5.476 -19.328 1.00 56.22 89 ASN A N 1
ATOM 740 C CA . ASN A 1 89 ? 33.011 6.937 -19.134 1.00 56.22 89 ASN A CA 1
ATOM 741 C C . ASN A 1 89 ? 31.710 7.762 -18.998 1.00 56.22 89 ASN A C 1
ATOM 743 O O . ASN A 1 89 ? 31.705 8.936 -19.358 1.00 56.22 89 ASN A O 1
ATOM 747 N N . LYS A 1 90 ? 30.631 7.233 -18.408 1.00 54.34 90 LYS A N 1
ATOM 748 C CA . LYS A 1 90 ? 29.545 8.082 -17.875 1.00 54.34 90 LYS A CA 1
ATOM 749 C C . LYS A 1 90 ? 29.236 7.694 -16.432 1.00 54.34 90 LYS A C 1
ATOM 751 O O . LYS A 1 90 ? 28.852 6.563 -16.158 1.00 54.34 90 LYS A O 1
ATOM 756 N N . THR A 1 91 ? 29.456 8.636 -15.520 1.00 61.34 91 THR A N 1
ATOM 757 C CA . THR A 1 91 ? 29.285 8.515 -14.061 1.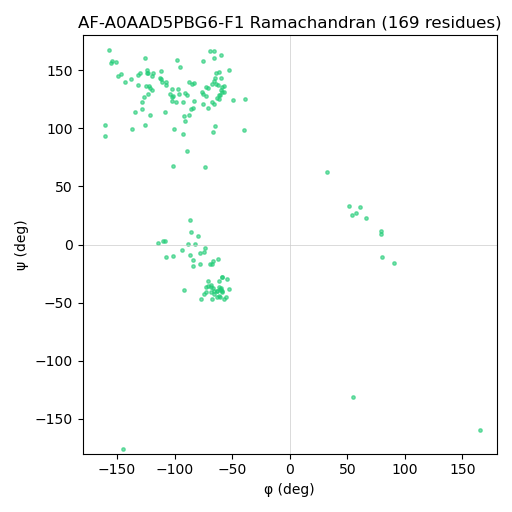00 61.34 91 THR A CA 1
ATOM 758 C C . THR A 1 91 ? 27.822 8.512 -13.614 1.00 61.34 91 THR A C 1
ATOM 760 O O . THR A 1 91 ? 27.549 8.270 -12.441 1.00 61.34 91 THR A O 1
ATOM 763 N N . THR A 1 92 ? 26.867 8.737 -14.522 1.00 62.34 92 THR A N 1
ATOM 764 C CA . THR A 1 92 ? 25.440 8.772 -14.199 1.00 62.34 92 THR A CA 1
ATOM 765 C C . THR A 1 92 ? 24.746 7.445 -14.536 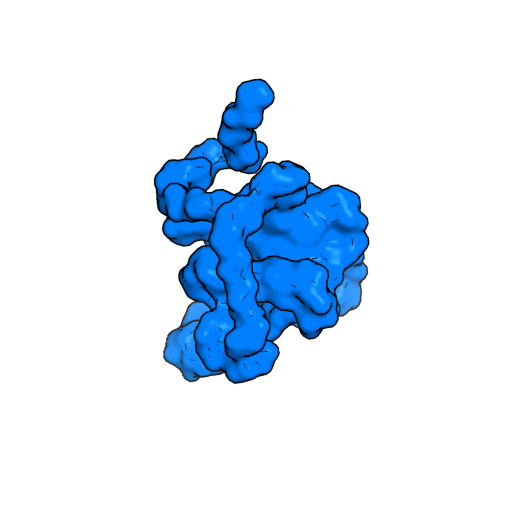1.00 62.34 92 THR A C 1
ATOM 767 O O . THR A 1 92 ? 24.786 6.998 -15.687 1.00 62.34 92 THR A O 1
ATOM 770 N N . PRO A 1 93 ? 24.092 6.786 -13.560 1.00 65.69 93 PRO A N 1
ATOM 771 C CA . PRO A 1 93 ? 23.247 5.632 -13.842 1.00 65.69 93 PRO A CA 1
ATOM 772 C C . PRO A 1 93 ? 22.094 6.049 -14.766 1.00 65.69 93 PRO A C 1
ATOM 774 O O . PRO A 1 93 ? 21.390 7.021 -14.497 1.00 65.69 93 PRO A O 1
ATOM 777 N N . ILE A 1 94 ? 21.908 5.315 -15.865 1.00 76.44 94 ILE A N 1
ATOM 778 C CA . ILE A 1 94 ? 20.749 5.486 -16.746 1.00 76.44 94 ILE A CA 1
ATOM 779 C C . ILE A 1 94 ? 19.607 4.676 -16.143 1.00 76.44 94 ILE A C 1
ATOM 781 O O . ILE A 1 94 ? 19.700 3.453 -16.045 1.00 76.44 94 ILE A O 1
ATOM 785 N N . TYR A 1 95 ? 18.535 5.362 -15.762 1.00 85.38 95 TYR A N 1
ATOM 786 C CA . TYR A 1 95 ? 17.308 4.731 -15.300 1.00 85.38 95 TYR A CA 1
ATOM 787 C C . TYR A 1 95 ? 16.321 4.621 -16.460 1.00 85.38 95 TYR A C 1
ATOM 789 O O . TYR A 1 95 ? 16.047 5.610 -17.140 1.00 85.38 95 TYR A O 1
ATOM 797 N N . SER A 1 96 ? 15.768 3.431 -16.672 1.00 91.81 96 SER A N 1
ATOM 798 C CA . SER A 1 96 ? 14.663 3.204 -17.607 1.00 91.81 96 SER A CA 1
ATOM 799 C C . SER A 1 96 ? 13.493 2.563 -16.881 1.00 91.81 96 SER A C 1
ATOM 801 O O . SER A 1 96 ? 13.701 1.813 -15.931 1.00 91.81 96 SER A O 1
ATOM 803 N N . TYR A 1 97 ? 12.266 2.828 -17.328 1.00 93.94 97 TYR A N 1
ATOM 804 C CA . TYR A 1 97 ? 11.109 2.090 -16.826 1.00 93.94 97 TYR A CA 1
ATOM 805 C C . TYR A 1 97 ? 11.314 0.598 -17.060 1.00 93.94 97 TYR A C 1
ATOM 807 O O . TYR A 1 97 ? 11.681 0.191 -18.163 1.00 93.94 97 TYR A O 1
ATOM 815 N N . LYS A 1 98 ? 11.093 -0.194 -16.013 1.00 94.62 98 LYS A N 1
ATOM 816 C CA . LYS A 1 98 ? 11.170 -1.644 -16.107 1.00 94.62 98 LYS A CA 1
ATOM 817 C C . LYS A 1 98 ? 9.962 -2.165 -16.879 1.00 94.62 98 LYS A C 1
ATOM 819 O O . LYS A 1 98 ? 8.824 -1.828 -16.541 1.00 94.62 98 LYS A O 1
ATOM 824 N N . THR A 1 99 ? 10.205 -2.970 -17.908 1.00 93.62 99 THR A N 1
ATOM 825 C CA . THR A 1 99 ? 9.134 -3.676 -18.624 1.00 93.62 99 THR A CA 1
ATOM 826 C C . THR A 1 99 ? 8.417 -4.600 -17.643 1.00 93.62 99 THR A C 1
ATOM 828 O O . THR A 1 99 ? 9.074 -5.317 -16.892 1.00 93.62 99 THR A O 1
ATOM 831 N N . ASP A 1 100 ? 7.086 -4.508 -17.593 1.00 93.50 100 ASP A N 1
ATOM 832 C CA . ASP A 1 100 ? 6.230 -5.224 -16.632 1.00 93.50 100 ASP A CA 1
ATOM 833 C C . ASP A 1 100 ? 6.614 -5.018 -15.155 1.00 93.50 100 ASP A C 1
ATOM 835 O O . ASP A 1 100 ? 6.320 -5.837 -14.285 1.00 93.50 100 ASP A O 1
ATOM 839 N N . GLY A 1 101 ? 7.269 -3.890 -14.858 1.00 96.50 101 GLY A N 1
ATOM 840 C CA . GLY A 1 101 ? 7.662 -3.520 -13.506 1.00 96.50 101 GLY A CA 1
ATOM 841 C C . GLY A 1 101 ? 6.472 -3.236 -12.592 1.00 96.50 101 GLY A C 1
ATOM 842 O O . GLY A 1 101 ? 5.363 -2.915 -13.036 1.00 96.50 101 GLY A O 1
ATOM 843 N N . LEU A 1 102 ? 6.727 -3.299 -11.285 1.00 98.31 102 LEU A N 1
ATOM 844 C CA . LEU A 1 102 ? 5.722 -2.957 -10.290 1.00 98.31 102 LEU A CA 1
ATOM 845 C C . LEU A 1 102 ? 5.325 -1.481 -10.377 1.00 98.31 102 LEU A C 1
ATOM 847 O O . LEU A 1 102 ? 6.130 -0.582 -10.645 1.00 98.31 102 LEU A O 1
ATOM 851 N N . ILE A 1 103 ? 4.066 -1.233 -10.053 1.00 98.56 103 ILE A N 1
ATOM 852 C CA . ILE A 1 103 ? 3.562 0.064 -9.641 1.00 98.56 103 ILE A CA 1
ATOM 853 C C . ILE A 1 103 ? 3.440 0.026 -8.125 1.00 98.56 103 ILE A C 1
ATOM 855 O O . ILE A 1 103 ? 2.827 -0.881 -7.565 1.00 98.56 103 ILE A O 1
ATOM 859 N N . LYS A 1 104 ? 4.033 1.020 -7.468 1.00 98.69 104 LYS A N 1
ATOM 860 C CA . LYS A 1 104 ? 3.832 1.277 -6.045 1.00 98.69 104 LYS A CA 1
ATOM 861 C C . LYS A 1 104 ? 2.875 2.442 -5.891 1.00 98.69 104 LYS A C 1
ATOM 863 O O . LYS A 1 104 ? 3.063 3.479 -6.526 1.00 98.69 104 LYS A O 1
ATOM 868 N N . GLN A 1 105 ? 1.900 2.287 -5.013 1.00 98.31 105 GLN A N 1
ATOM 869 C CA . GLN A 1 105 ? 0.912 3.305 -4.702 1.00 98.31 105 GLN A CA 1
ATOM 870 C C . GLN A 1 105 ? 0.880 3.532 -3.194 1.00 98.31 105 GLN A C 1
ATOM 872 O O . GLN A 1 105 ? 0.756 2.581 -2.421 1.00 98.31 105 GLN A O 1
ATOM 877 N N . SER A 1 106 ? 1.030 4.787 -2.776 1.00 98.50 106 SER A N 1
ATOM 878 C CA . SER A 1 106 ? 0.995 5.182 -1.371 1.00 98.50 106 SER A CA 1
ATOM 879 C C . SER A 1 106 ? -0.246 5.997 -1.055 1.00 98.50 106 SER A C 1
ATOM 881 O O . SER A 1 106 ? -0.611 6.897 -1.815 1.00 98.50 106 SER A O 1
ATOM 883 N N . PHE A 1 107 ? -0.823 5.724 0.108 1.00 98.06 107 PHE A N 1
ATOM 884 C CA . PHE A 1 107 ? -1.911 6.479 0.709 1.00 98.06 107 PHE A CA 1
ATOM 885 C C . PHE A 1 107 ? -1.557 6.813 2.153 1.00 98.06 107 PHE A C 1
ATOM 887 O O . PHE A 1 107 ? -0.832 6.067 2.818 1.00 98.06 107 PHE A O 1
ATOM 894 N N . SER A 1 108 ? -2.018 7.951 2.650 1.00 96.88 108 SER A N 1
ATOM 895 C CA . SER A 1 108 ? -1.787 8.356 4.034 1.00 96.88 108 SER A CA 1
ATOM 896 C C . SER A 1 108 ? -2.947 9.193 4.524 1.00 96.88 108 SER A C 1
ATOM 898 O O . SER A 1 108 ? -3.523 9.961 3.758 1.00 96.88 108 SER A O 1
ATOM 900 N N . ILE A 1 109 ? -3.270 9.042 5.801 1.00 95.81 109 ILE A N 1
ATOM 901 C CA . ILE A 1 109 ? -4.354 9.773 6.442 1.00 95.81 109 ILE A CA 1
ATOM 902 C C . ILE A 1 109 ? -3.991 10.055 7.896 1.00 95.81 109 ILE A C 1
ATOM 904 O O . ILE A 1 109 ? -3.311 9.260 8.547 1.00 95.81 109 ILE A O 1
ATOM 908 N N . CYS A 1 110 ? -4.444 11.199 8.397 1.00 94.94 110 CYS A N 1
ATOM 909 C CA . CYS A 1 110 ? -4.427 11.500 9.818 1.00 94.94 110 CYS A CA 1
ATOM 910 C C . CYS A 1 110 ? -5.842 11.295 10.363 1.00 94.94 110 CYS A C 1
ATOM 912 O O . CYS A 1 110 ? -6.779 11.884 9.836 1.00 94.94 110 CYS A O 1
ATOM 914 N N . THR A 1 111 ? -6.028 10.445 11.370 1.00 93.69 111 THR A N 1
ATOM 915 C CA . THR A 1 111 ? -7.341 10.267 12.017 1.00 93.69 111 THR A CA 1
ATOM 916 C C . THR A 1 111 ? -7.732 11.518 12.809 1.00 93.69 111 THR A C 1
ATOM 918 O O . THR A 1 111 ? -6.852 12.285 13.200 1.00 93.69 111 THR A O 1
ATOM 921 N N . ALA A 1 112 ? -8.993 11.625 13.228 1.00 90.31 112 ALA A N 1
ATOM 922 C CA . ALA A 1 112 ? -9.444 12.664 14.161 1.00 90.31 112 ALA A CA 1
ATOM 923 C C . ALA A 1 112 ? -8.633 12.721 15.478 1.00 90.31 112 ALA A C 1
ATOM 925 O O . ALA A 1 112 ? -8.431 13.794 16.037 1.00 90.31 112 ALA A O 1
ATOM 926 N N . SER A 1 113 ? -8.089 11.591 15.948 1.00 91.06 113 SER A N 1
ATOM 927 C CA . SER A 1 113 ? -7.199 11.520 17.121 1.00 91.06 113 SER A CA 1
ATOM 928 C C . SER A 1 113 ? -5.712 11.762 16.807 1.00 91.06 113 SER A C 1
ATOM 930 O O . SER A 1 113 ? -4.843 11.316 17.553 1.00 91.06 113 SER A O 1
ATOM 932 N N . ASN A 1 114 ? -5.399 12.420 15.686 1.00 91.38 114 ASN A N 1
ATOM 933 C CA . ASN A 1 114 ? -4.040 12.741 15.230 1.00 91.38 114 ASN A CA 1
ATOM 934 C C . ASN A 1 114 ? -3.106 11.519 15.045 1.00 91.38 114 ASN A C 1
ATOM 936 O O . ASN A 1 114 ? -1.881 11.611 15.162 1.00 91.38 114 ASN A O 1
ATOM 940 N N . GLN A 1 115 ? -3.684 10.347 14.768 1.00 94.81 115 GLN A N 1
ATOM 941 C CA . GLN A 1 115 ? -2.954 9.132 14.426 1.00 94.81 115 GLN A CA 1
ATOM 942 C C . GLN A 1 115 ? -2.612 9.149 12.935 1.00 94.81 115 GLN A C 1
ATOM 944 O O . GLN A 1 115 ? -3.502 9.241 12.089 1.00 94.81 115 GLN A O 1
ATOM 949 N N . LYS A 1 116 ? -1.322 9.040 12.606 1.00 96.75 116 LYS A N 1
ATOM 950 C CA . LYS A 1 116 ? -0.842 9.018 11.219 1.00 96.75 116 LYS A CA 1
ATOM 951 C C . LYS A 1 116 ? -0.755 7.586 10.724 1.00 96.75 116 LYS A C 1
ATOM 953 O O . LYS A 1 116 ? 0.092 6.811 11.173 1.00 96.75 116 LYS A O 1
ATOM 958 N N . LEU A 1 117 ? -1.647 7.252 9.804 1.00 98.25 117 LEU A N 1
ATOM 959 C CA . LEU A 1 117 ? -1.734 5.940 9.189 1.00 98.25 117 LEU A CA 1
ATOM 960 C C . LEU A 1 117 ? -1.242 6.017 7.752 1.00 98.25 117 LEU A C 1
ATOM 962 O O . LEU A 1 117 ? -1.544 6.955 7.010 1.00 98.25 117 LEU A O 1
ATOM 966 N N . HIS A 1 118 ? -0.504 4.994 7.350 1.00 98.56 118 HIS A N 1
ATOM 967 C CA . HIS A 1 118 ? 0.067 4.902 6.020 1.00 98.56 118 HIS A CA 1
ATOM 968 C C . HIS A 1 118 ? -0.208 3.537 5.418 1.00 98.56 118 HIS A C 1
ATOM 970 O O . HIS A 1 118 ? -0.199 2.518 6.109 1.00 98.56 118 HIS A O 1
ATOM 976 N N . LEU A 1 119 ? -0.407 3.529 4.105 1.00 98.69 119 LEU A N 1
ATOM 977 C CA . LEU A 1 119 ? -0.574 2.326 3.316 1.00 98.69 119 LEU A CA 1
ATOM 978 C C . LEU A 1 119 ? 0.326 2.388 2.086 1.00 98.69 119 LEU A C 1
ATOM 980 O O . LEU A 1 119 ? 0.417 3.415 1.410 1.00 98.69 119 LEU A O 1
ATOM 984 N N . ILE A 1 120 ? 0.964 1.264 1.780 1.00 98.75 120 ILE A N 1
ATOM 985 C CA . ILE A 1 120 ? 1.689 1.029 0.535 1.00 98.75 120 ILE A CA 1
ATOM 986 C C . ILE A 1 120 ? 1.101 -0.209 -0.120 1.00 98.75 120 ILE A C 1
ATOM 988 O O . ILE A 1 120 ? 0.992 -1.253 0.514 1.00 98.75 120 ILE A O 1
ATOM 992 N N . SER A 1 121 ? 0.755 -0.094 -1.396 1.00 98.75 121 SER A N 1
ATOM 993 C CA . SER A 1 121 ? 0.311 -1.212 -2.223 1.00 98.75 121 SER A CA 1
ATOM 994 C C . SER A 1 121 ? 1.195 -1.357 -3.453 1.00 98.75 121 SER A C 1
ATOM 996 O O . SER A 1 121 ? 1.727 -0.374 -3.980 1.00 98.75 121 SER A O 1
ATOM 998 N N . TYR A 1 122 ? 1.350 -2.600 -3.889 1.00 98.81 122 TYR A N 1
ATOM 999 C CA . TYR A 1 122 ? 2.112 -2.991 -5.062 1.00 98.81 122 TYR A CA 1
ATOM 1000 C C . TYR A 1 122 ? 1.206 -3.736 -6.026 1.00 98.81 122 TYR A C 1
ATOM 1002 O O . TYR A 1 122 ? 0.437 -4.593 -5.609 1.00 98.81 122 TYR A O 1
ATOM 1010 N N . TYR A 1 123 ? 1.295 -3.440 -7.315 1.00 98.75 123 TYR A N 1
ATOM 1011 C CA . TYR A 1 123 ? 0.587 -4.198 -8.344 1.00 98.75 123 TYR A CA 1
ATOM 1012 C C . TYR A 1 123 ? 1.294 -4.077 -9.689 1.00 98.75 123 TYR A C 1
ATOM 1014 O O . TYR A 1 123 ? 2.006 -3.106 -9.947 1.00 98.75 123 TYR A O 1
ATOM 1022 N N . THR A 1 124 ? 1.081 -5.043 -10.573 1.00 98.56 124 THR A N 1
ATOM 1023 C CA . THR A 1 124 ? 1.371 -4.887 -12.001 1.00 98.56 124 THR A CA 1
ATOM 1024 C C . THR A 1 124 ? 0.104 -4.460 -12.734 1.00 98.56 124 THR A C 1
ATOM 1026 O O . THR A 1 124 ? -1.015 -4.780 -12.326 1.00 98.56 124 THR A O 1
ATOM 1029 N N . LYS A 1 125 ? 0.254 -3.751 -13.858 1.00 97.00 125 LYS A N 1
ATOM 1030 C CA . LYS A 1 125 ? -0.900 -3.442 -14.718 1.00 97.00 125 LYS A CA 1
ATOM 1031 C C . LYS A 1 125 ? -1.566 -4.711 -15.244 1.00 97.00 125 LYS A C 1
ATOM 1033 O O . LYS A 1 125 ? -2.787 -4.752 -15.331 1.00 97.00 125 LYS A O 1
ATOM 1038 N N . ALA A 1 126 ? -0.762 -5.718 -15.584 1.00 98.00 126 ALA A N 1
ATOM 1039 C CA . ALA A 1 126 ? -1.238 -6.979 -16.129 1.00 98.00 126 ALA A CA 1
ATOM 1040 C C . ALA A 1 126 ? -2.180 -7.699 -15.155 1.00 98.00 126 ALA A C 1
ATOM 1042 O O . ALA A 1 126 ? -3.255 -8.118 -15.568 1.00 98.00 126 ALA A O 1
ATOM 1043 N N . ASP A 1 127 ? -1.835 -7.780 -13.865 1.00 98.31 127 ASP A N 1
ATOM 1044 C CA . ASP A 1 127 ? -2.680 -8.475 -12.883 1.00 98.31 127 ASP A CA 1
ATOM 1045 C C . ASP A 1 127 ? -3.974 -7.718 -12.566 1.00 98.31 127 ASP A C 1
ATOM 1047 O O . ASP A 1 127 ? -5.004 -8.349 -12.331 1.00 98.31 127 ASP A O 1
ATOM 1051 N N . VAL A 1 128 ? -3.948 -6.380 -12.616 1.00 96.81 128 VAL A N 1
ATOM 1052 C CA . VAL A 1 128 ? -5.165 -5.560 -12.496 1.00 96.81 128 VAL A CA 1
ATOM 1053 C C . VAL A 1 128 ? -6.077 -5.762 -13.708 1.00 96.81 128 VAL A C 1
ATOM 1055 O O . VAL A 1 128 ? -7.268 -5.999 -13.534 1.00 96.81 128 VAL A O 1
ATOM 1058 N N . ILE A 1 129 ? -5.534 -5.712 -14.931 1.00 97.00 129 ILE A N 1
ATOM 1059 C CA . ILE A 1 129 ? -6.307 -5.913 -16.171 1.00 97.00 129 ILE A CA 1
ATOM 1060 C C . ILE A 1 129 ? -6.883 -7.331 -16.234 1.00 97.00 129 ILE A C 1
ATOM 1062 O O . ILE A 1 129 ? -8.030 -7.511 -16.629 1.00 97.00 129 ILE A O 1
ATOM 1066 N N . ALA A 1 130 ? -6.108 -8.329 -15.811 1.00 97.62 130 ALA A N 1
ATOM 1067 C CA . ALA A 1 130 ? -6.542 -9.719 -15.753 1.00 97.62 130 ALA A CA 1
ATOM 1068 C C . ALA A 1 130 ? -7.529 -10.008 -14.605 1.00 97.62 130 ALA A C 1
ATOM 1070 O O . ALA A 1 130 ? -7.967 -11.148 -14.471 1.00 97.62 130 ALA A O 1
ATOM 1071 N N . GLY A 1 131 ? -7.854 -9.023 -13.756 1.00 96.50 131 GLY A N 1
ATOM 1072 C CA . GLY A 1 131 ? -8.800 -9.188 -12.650 1.00 96.50 131 GLY A CA 1
ATOM 1073 C C . GLY A 1 131 ? -8.327 -10.146 -11.553 1.00 96.50 131 GLY A C 1
ATOM 1074 O O . GLY A 1 131 ? -9.151 -10.686 -10.824 1.00 96.50 131 GLY A O 1
ATOM 1075 N N . LYS A 1 132 ? -7.014 -10.377 -11.420 1.00 97.25 132 LYS A N 1
ATOM 1076 C CA . LYS A 1 132 ? -6.460 -11.341 -10.449 1.00 97.25 132 LYS A CA 1
ATOM 1077 C C . LYS A 1 132 ? -6.425 -10.822 -9.012 1.00 97.25 132 LYS A C 1
ATOM 1079 O O . LYS A 1 132 ? -6.199 -11.599 -8.090 1.00 97.25 132 LYS A O 1
ATOM 1084 N N . LEU A 1 133 ? -6.559 -9.509 -8.826 1.00 97.88 133 LEU A N 1
ATOM 1085 C CA . LEU A 1 133 ? -6.394 -8.850 -7.535 1.00 97.88 133 LEU A CA 1
ATOM 1086 C C . LEU A 1 133 ? -7.747 -8.374 -7.001 1.00 97.88 133 LEU A C 1
ATOM 1088 O O . LEU A 1 133 ? -8.351 -7.458 -7.561 1.00 97.88 133 LEU A O 1
ATOM 1092 N N . THR A 1 134 ? -8.187 -8.968 -5.894 1.00 98.06 134 THR A N 1
ATOM 1093 C CA . THR A 1 134 ? -9.424 -8.593 -5.197 1.00 98.06 134 THR A CA 1
ATOM 1094 C C . THR A 1 134 ? -9.318 -7.187 -4.603 1.00 98.06 134 THR A C 1
ATOM 1096 O O . THR A 1 134 ? -8.266 -6.790 -4.094 1.00 98.06 134 THR A O 1
ATOM 1099 N N . LEU A 1 135 ? -10.406 -6.417 -4.678 1.00 98.31 135 LEU A N 1
ATOM 1100 C CA . LEU A 1 135 ? -10.523 -5.126 -3.997 1.00 98.31 135 LEU A CA 1
ATOM 1101 C C . LEU A 1 135 ? -10.985 -5.353 -2.552 1.00 98.31 135 LEU A C 1
ATOM 1103 O O . LEU A 1 135 ? -11.929 -6.120 -2.372 1.00 98.31 135 LEU A O 1
ATOM 1107 N N . PRO A 1 136 ? -10.439 -4.651 -1.542 1.00 98.25 136 PRO A N 1
ATOM 1108 C CA . PRO A 1 136 ? -10.931 -4.752 -0.167 1.00 98.25 136 PRO A CA 1
ATOM 1109 C C . PRO A 1 136 ? -12.440 -4.523 -0.023 1.00 98.25 136 PRO A C 1
ATOM 1111 O O . PRO A 1 136 ? -13.091 -5.221 0.743 1.00 98.25 136 PRO A O 1
ATOM 1114 N N . SER A 1 137 ? -13.014 -3.585 -0.785 1.00 97.38 137 SER A N 1
ATOM 1115 C CA . SER A 1 137 ? -14.465 -3.327 -0.815 1.00 97.38 137 SER A CA 1
ATOM 1116 C C . SER A 1 137 ? -15.311 -4.450 -1.425 1.00 97.38 137 SER A C 1
ATOM 1118 O O . SER A 1 137 ? -16.523 -4.466 -1.229 1.00 97.38 137 SER A O 1
ATOM 1120 N N . ALA A 1 138 ? -14.693 -5.369 -2.164 1.00 97.00 138 ALA A N 1
ATOM 1121 C CA . ALA A 1 138 ? -15.340 -6.525 -2.779 1.00 97.00 138 ALA A CA 1
ATOM 1122 C C . ALA A 1 138 ? -14.930 -7.853 -2.119 1.00 97.00 138 ALA A C 1
ATOM 1124 O O . ALA A 1 138 ? -15.334 -8.914 -2.592 1.00 97.00 138 ALA A O 1
ATOM 1125 N N . ASP A 1 139 ? -14.111 -7.814 -1.065 1.00 97.56 139 ASP A N 1
ATOM 1126 C CA . ASP A 1 139 ? -13.611 -9.003 -0.385 1.00 97.56 139 ASP A CA 1
ATOM 1127 C C . ASP A 1 139 ? -14.613 -9.484 0.677 1.00 97.56 139 ASP A C 1
ATOM 1129 O O . ASP A 1 139 ? -14.826 -8.790 1.678 1.00 97.56 139 ASP A O 1
ATOM 1133 N N . PRO A 1 140 ? -15.188 -10.694 0.536 1.00 96.75 140 PRO A N 1
ATOM 1134 C CA . PRO A 1 140 ? -16.159 -11.206 1.496 1.00 96.75 140 PRO A CA 1
ATOM 1135 C C . PRO A 1 140 ? -15.627 -11.316 2.929 1.00 96.75 140 PRO A C 1
ATOM 1137 O O . PRO A 1 140 ? -16.402 -11.195 3.878 1.00 96.75 140 PRO A O 1
ATOM 1140 N N . SER A 1 141 ? -14.315 -11.515 3.104 1.00 95.75 141 SER A N 1
ATOM 1141 C CA . SER A 1 141 ? -13.685 -11.600 4.427 1.00 95.75 141 SER A CA 1
ATOM 1142 C C . SER A 1 141 ? -13.668 -10.263 5.175 1.00 95.75 141 SER A C 1
ATOM 1144 O O . SER A 1 141 ? -13.504 -10.246 6.396 1.00 95.75 141 SER A O 1
ATOM 1146 N N . LEU A 1 142 ? -13.887 -9.152 4.464 1.00 96.75 142 LEU A N 1
ATOM 1147 C CA . LEU A 1 142 ? -13.908 -7.793 5.001 1.00 96.75 142 LEU A CA 1
ATOM 1148 C C . LEU A 1 142 ? -15.318 -7.186 5.039 1.00 96.75 142 LEU A C 1
ATOM 1150 O O . LEU A 1 142 ? -15.478 -6.055 5.491 1.00 96.75 142 LEU A O 1
ATOM 1154 N N . ASN A 1 143 ? -16.362 -7.929 4.656 1.00 92.38 143 ASN A N 1
ATOM 1155 C CA . ASN A 1 143 ? -17.748 -7.434 4.644 1.00 92.38 143 ASN A CA 1
ATOM 1156 C C . ASN A 1 143 ? -18.248 -6.953 6.015 1.00 92.38 143 ASN A C 1
ATOM 1158 O O . ASN A 1 143 ? -19.118 -6.090 6.099 1.00 92.38 143 ASN A O 1
ATOM 1162 N N . ASN A 1 144 ? -17.716 -7.509 7.105 1.00 92.94 144 ASN A N 1
ATOM 1163 C CA . ASN A 1 144 ? -18.075 -7.095 8.461 1.00 92.94 144 ASN A CA 1
ATOM 1164 C C . ASN A 1 144 ? -17.310 -5.844 8.932 1.00 92.94 144 ASN A C 1
ATOM 1166 O O . ASN A 1 144 ? -17.504 -5.414 10.074 1.00 92.94 144 ASN A O 1
ATOM 1170 N N . VAL A 1 145 ? -16.435 -5.272 8.100 1.00 95.38 145 VAL A N 1
ATOM 1171 C CA . VAL A 1 145 ? -15.621 -4.089 8.389 1.00 95.38 145 VAL A CA 1
ATOM 1172 C C . VAL A 1 145 ? -16.342 -2.831 7.907 1.00 95.38 145 VAL A C 1
ATOM 1174 O O . VAL A 1 145 ? -16.240 -2.430 6.753 1.00 95.38 145 VAL A O 1
ATOM 1177 N N . SER A 1 146 ? -17.063 -2.177 8.819 1.00 92.94 146 SER A N 1
ATOM 1178 C CA . SER A 1 146 ? -17.681 -0.873 8.561 1.00 92.94 146 SER A CA 1
ATOM 1179 C C . SER A 1 146 ? -16.754 0.254 9.001 1.00 92.94 146 SER A C 1
ATOM 1181 O O . SER A 1 146 ? -16.410 0.341 10.178 1.00 92.94 146 SER A O 1
ATOM 1183 N N . VAL A 1 147 ? -16.405 1.148 8.075 1.00 93.94 147 VAL A N 1
ATOM 1184 C CA . VAL A 1 147 ? -15.609 2.348 8.361 1.00 93.94 147 VAL A CA 1
ATOM 1185 C C . VAL A 1 147 ? -16.463 3.342 9.169 1.00 93.94 147 VAL A C 1
ATOM 1187 O O . VAL A 1 147 ? -17.502 3.784 8.674 1.00 93.94 147 VAL A O 1
ATOM 1190 N N . PRO A 1 148 ? -16.084 3.691 10.413 1.00 91.75 148 PRO A N 1
ATOM 1191 C CA . PRO A 1 148 ? -16.869 4.601 11.240 1.00 91.75 148 PRO A CA 1
ATOM 1192 C C . PRO A 1 148 ? -16.801 6.042 10.719 1.00 91.75 148 PRO A C 1
ATOM 1194 O O . PRO A 1 148 ? -15.724 6.568 10.426 1.00 91.75 148 PRO A O 1
ATOM 1197 N N . LYS A 1 149 ? -17.963 6.704 10.659 1.00 88.75 149 LYS A N 1
ATOM 1198 C CA . LYS A 1 149 ? -18.064 8.125 10.298 1.00 88.75 149 LYS A CA 1
ATOM 1199 C C . LYS A 1 149 ? -17.327 8.990 11.324 1.00 88.75 149 LYS A C 1
ATOM 1201 O O . LYS A 1 149 ? -17.448 8.761 12.525 1.00 88.75 149 LYS A O 1
ATOM 1206 N N . GLY A 1 150 ? -16.578 9.983 10.850 1.00 88.12 150 GLY A N 1
ATOM 1207 C CA . GLY A 1 150 ? -15.876 10.959 11.691 1.00 88.12 150 GLY A CA 1
ATOM 1208 C C . GLY A 1 150 ? -14.544 10.493 12.293 1.00 88.12 150 GLY A C 1
ATOM 1209 O O . GLY A 1 150 ? -13.800 11.330 12.794 1.00 88.12 150 GLY A O 1
ATOM 1210 N N . LEU A 1 151 ? -14.191 9.202 12.226 1.00 89.62 151 LEU A N 1
ATOM 1211 C CA . LEU A 1 151 ? -12.869 8.734 12.676 1.00 89.62 151 LEU A CA 1
ATOM 1212 C C . LEU A 1 151 ? -11.767 9.106 11.676 1.00 89.62 151 LEU A C 1
ATOM 1214 O O . LEU A 1 151 ? -10.671 9.531 12.054 1.00 89.62 151 LEU A O 1
ATOM 1218 N N . TYR A 1 152 ? -12.077 8.923 10.397 1.00 92.38 152 TYR A N 1
ATOM 1219 C CA . TYR A 1 152 ? -11.232 9.276 9.270 1.00 92.38 152 TYR A CA 1
ATOM 1220 C C . TYR A 1 152 ? -11.799 10.552 8.640 1.00 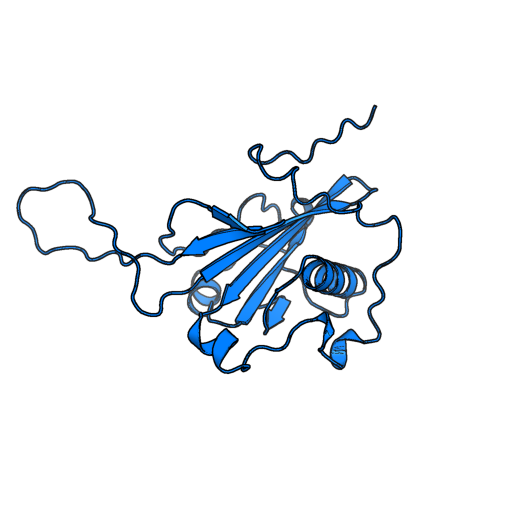92.38 152 TYR A C 1
ATOM 1222 O O . TYR A 1 152 ? -13.007 10.593 8.395 1.00 92.38 152 TYR A O 1
ATOM 1230 N N . PRO A 1 153 ? -10.985 11.595 8.411 1.00 86.25 153 PRO A N 1
ATOM 1231 C CA . PRO A 1 153 ? -11.458 12.802 7.750 1.00 86.25 153 PRO A CA 1
ATOM 1232 C C . PRO A 1 153 ? -11.941 12.493 6.332 1.00 86.25 153 PRO A C 1
ATOM 1234 O O . PRO A 1 153 ? -11.409 11.604 5.660 1.00 86.25 153 PRO A O 1
ATOM 1237 N N . GLU A 1 154 ? -12.928 13.263 5.880 1.00 78.50 154 GLU A N 1
ATOM 1238 C CA . GLU A 1 154 ? -13.370 13.245 4.489 1.00 78.50 154 GLU A CA 1
ATOM 1239 C C . GLU A 1 154 ? -12.201 13.629 3.578 1.00 78.50 154 GLU A C 1
ATOM 1241 O O . GLU A 1 154 ? -11.453 14.574 3.841 1.00 78.50 154 GLU A O 1
ATOM 12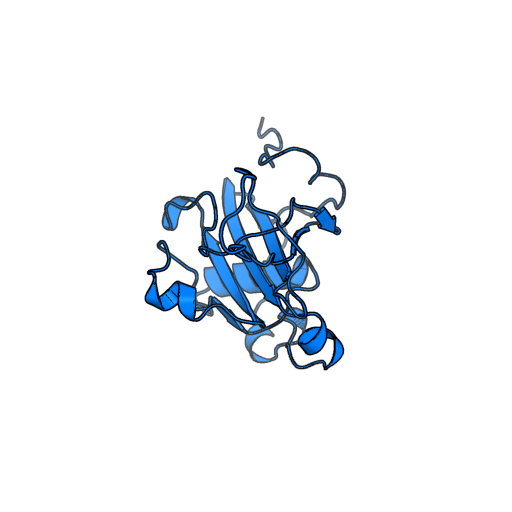46 N N . LEU A 1 155 ? -12.005 12.859 2.514 1.00 70.31 155 LEU A N 1
ATOM 1247 C CA . LEU A 1 155 ? -10.839 13.006 1.655 1.00 70.31 155 LEU A CA 1
ATOM 1248 C C . LEU A 1 155 ? -11.149 13.972 0.517 1.00 70.31 155 LEU A C 1
ATOM 1250 O O . LEU A 1 155 ? -11.816 13.603 -0.447 1.00 70.31 155 LEU A O 1
ATOM 1254 N N . ASN A 1 156 ? -10.600 15.184 0.589 1.00 56.44 156 ASN A N 1
ATOM 1255 C CA . ASN A 1 156 ? -10.598 16.109 -0.540 1.00 56.44 156 ASN A CA 1
ATOM 1256 C C . ASN A 1 156 ? -9.552 15.665 -1.582 1.00 56.44 156 ASN A C 1
ATOM 1258 O O . ASN A 1 156 ? -8.358 15.626 -1.271 1.00 56.44 156 ASN A O 1
ATOM 1262 N N . PRO A 1 157 ? -9.936 15.376 -2.843 1.00 50.59 157 PRO A N 1
ATOM 1263 C CA . PRO A 1 157 ? -8.998 14.922 -3.878 1.00 50.59 157 PRO A CA 1
ATOM 1264 C C . PRO A 1 157 ? -7.887 15.925 -4.244 1.00 50.59 157 PRO A C 1
ATOM 1266 O O . PRO A 1 157 ? -6.952 15.558 -4.950 1.00 50.59 157 PRO A O 1
ATOM 1269 N N . LEU A 1 158 ? -7.993 17.186 -3.809 1.00 45.53 158 LEU A N 1
ATOM 1270 C CA . LEU A 1 158 ? -7.136 18.302 -4.230 1.00 45.53 158 LEU A CA 1
ATOM 1271 C C . LEU A 1 158 ? -6.033 18.676 -3.219 1.00 45.53 158 LEU A C 1
ATOM 1273 O O . LEU A 1 158 ? -5.133 19.438 -3.568 1.00 45.53 158 LEU A O 1
ATOM 1277 N N . GLU A 1 159 ? -6.045 18.134 -1.996 1.00 46.34 159 GLU A N 1
ATOM 1278 C CA . GLU A 1 159 ? -5.131 18.561 -0.916 1.00 46.34 159 GLU A CA 1
ATOM 1279 C C . GLU A 1 159 ? -3.779 17.819 -0.883 1.00 46.34 159 GLU A C 1
ATOM 1281 O O . GLU A 1 159 ? -2.913 18.111 -0.061 1.00 46.34 159 GLU A O 1
ATOM 1286 N N . THR A 1 160 ? -3.525 16.889 -1.806 1.00 48.38 160 THR A N 1
ATOM 1287 C CA . THR A 1 160 ? -2.282 16.090 -1.827 1.00 48.38 160 THR A CA 1
ATOM 1288 C C . THR A 1 160 ? -1.101 16.751 -2.556 1.00 48.38 160 THR A C 1
ATOM 1290 O O . THR A 1 160 ? -0.097 16.089 -2.821 1.00 48.38 160 THR A O 1
ATOM 1293 N N . SER A 1 161 ? -1.191 18.036 -2.919 1.00 33.94 161 SER A N 1
ATOM 1294 C CA . SER A 1 161 ? -0.165 18.748 -3.705 1.00 33.94 161 SER A CA 1
ATOM 1295 C C . SER A 1 161 ? 0.974 19.373 -2.880 1.00 33.94 161 SER A C 1
ATOM 1297 O O . SER A 1 161 ? 1.987 19.772 -3.452 1.00 33.94 161 SER A O 1
ATOM 1299 N N . GLY A 1 162 ? 0.882 19.398 -1.548 1.00 33.34 162 GLY A N 1
ATOM 1300 C CA . GLY A 1 162 ? 1.956 19.854 -0.661 1.00 33.34 162 GLY A CA 1
ATOM 1301 C C . GLY A 1 162 ? 2.686 18.678 -0.019 1.00 33.34 162 GLY A C 1
ATOM 1302 O O . GLY A 1 162 ? 2.058 17.799 0.567 1.00 33.34 162 GLY A O 1
ATOM 1303 N N . GLY A 1 163 ? 4.016 18.625 -0.126 1.00 37.56 163 GLY A N 1
ATOM 1304 C CA . GLY A 1 163 ? 4.815 17.551 0.462 1.00 37.56 163 GLY A CA 1
ATOM 1305 C C . GLY A 1 163 ? 4.466 17.305 1.932 1.00 37.56 163 GLY A C 1
ATOM 1306 O O . GLY A 1 163 ? 4.540 18.225 2.730 1.00 37.56 163 GLY A O 1
ATOM 1307 N N . HIS A 1 164 ? 4.111 16.060 2.269 1.00 47.56 164 HIS A N 1
ATOM 1308 C CA . HIS A 1 164 ? 3.986 15.542 3.638 1.00 47.56 164 HIS A CA 1
ATOM 1309 C C . HIS A 1 164 ? 3.534 16.573 4.686 1.00 47.56 164 HIS A C 1
ATOM 1311 O O . HIS A 1 164 ? 4.264 16.837 5.636 1.00 47.56 164 HIS A O 1
ATOM 1317 N N . SER A 1 165 ? 2.331 17.118 4.544 1.00 37.66 165 SER A N 1
ATOM 1318 C CA . SER A 1 165 ? 1.614 17.666 5.691 1.00 37.66 165 SER A CA 1
ATOM 1319 C C . SER A 1 165 ? 0.135 17.780 5.358 1.00 37.66 165 SER A C 1
ATOM 1321 O O . SER A 1 165 ? -0.325 18.806 4.878 1.00 37.66 165 SER A O 1
ATOM 1323 N N . ALA A 1 166 ? -0.640 16.753 5.707 1.00 38.47 166 ALA A N 1
ATOM 1324 C CA . ALA A 1 166 ? -1.982 17.018 6.211 1.00 38.47 166 ALA A CA 1
ATOM 1325 C C . ALA A 1 166 ? -1.818 17.581 7.636 1.00 38.47 166 ALA A C 1
ATOM 1327 O O . ALA A 1 166 ? -2.104 16.915 8.627 1.00 38.47 166 ALA A O 1
ATOM 1328 N N . THR A 1 167 ? -1.237 18.780 7.731 1.00 37.53 167 THR A N 1
ATOM 1329 C CA . THR A 1 167 ? -1.478 19.678 8.856 1.00 37.53 167 THR A CA 1
ATOM 1330 C C . THR A 1 167 ? -2.677 20.493 8.419 1.00 37.53 167 THR A C 1
ATOM 1332 O O . THR A 1 167 ? -2.533 21.607 7.926 1.00 37.53 167 THR A O 1
ATOM 1335 N N . ILE A 1 168 ? -3.869 19.915 8.552 1.00 38.47 168 ILE A N 1
ATOM 1336 C CA . ILE A 1 168 ? -5.002 20.786 8.817 1.00 38.47 168 ILE A CA 1
ATOM 1337 C C . ILE A 1 168 ? -4.703 21.357 10.196 1.00 38.47 168 ILE A C 1
ATOM 1339 O O . ILE A 1 168 ? -4.441 20.609 11.138 1.00 38.47 168 ILE A O 1
ATOM 1343 N N . HIS A 1 169 ? -4.616 22.681 10.245 1.00 32.12 169 HIS A N 1
ATOM 1344 C CA . HIS A 1 169 ? -4.652 23.480 11.455 1.00 32.12 169 HIS A CA 1
ATOM 1345 C C . HIS A 1 169 ? -5.699 22.878 12.409 1.00 32.12 169 HIS A C 1
ATOM 1347 O O . HIS A 1 169 ? -6.897 23.104 12.255 1.00 32.12 169 HIS A O 1
ATOM 1353 N N . CYS A 1 170 ? -5.254 22.082 13.380 1.00 30.72 170 CYS A N 1
ATOM 1354 C CA . CYS A 1 170 ? -5.923 22.084 14.665 1.00 30.72 170 CYS A CA 1
ATOM 1355 C C . CYS A 1 170 ? -5.626 23.470 15.233 1.00 30.72 170 CYS A C 1
ATOM 1357 O O . CYS A 1 170 ? -4.458 23.869 15.268 1.00 30.72 170 CYS A O 1
ATOM 1359 N N . MET A 1 171 ? -6.679 24.224 15.542 1.00 32.69 171 MET A N 1
ATOM 1360 C CA . MET A 1 171 ? -6.550 25.454 16.322 1.00 32.69 171 MET A CA 1
ATOM 1361 C C . MET A 1 171 ? -5.770 25.192 17.610 1.00 32.69 171 MET A C 1
ATOM 1363 O O . MET A 1 171 ? -5.933 24.084 18.176 1.00 32.69 171 MET A O 1
#

Solvent-accessible surface area (backbone atoms only — not comparable to full-atom values): 10302 Å² total; per-residue (Å²): 130,59,36,44,77,26,41,78,86,48,70,66,28,51,45,36,53,52,46,28,34,74,74,64,79,30,60,56,48,60,56,83,76,50,75,76,50,40,73,65,67,44,69,19,35,24,42,35,32,43,29,77,77,25,72,43,94,69,90,84,70,88,73,53,62,48,79,76,42,80,55,68,78,28,41,34,28,43,28,35,38,79,62,78,71,82,89,78,98,66,96,69,85,62,75,42,78,32,85,90,34,47,34,41,38,38,41,72,50,57,30,71,86,72,46,48,38,39,37,41,36,26,33,32,70,66,45,58,74,69,63,73,43,53,36,54,84,73,32,78,93,43,68,86,50,75,69,63,84,74,48,54,66,84,82,64,62,76,71,77,81,54,85,95,60,94,69,70,82,75,129

Foldseek 3Di:
DAQWFFDEDDVVLVLLSVLCCVVVVTPAAQEADDLVRLVPDDARGKHKDWCVRHVDPDHDSPFDWDPWDQDQQKTKTATWDQPPDDDDDDPDGDTDGDDQTKMKIKHWFQFPVRTIMIMIHIHTPVCVVVVVGDGSVRDPSSPVRDRDPRRTDDDDRPPNPDPPDPPPDPD

Secondary structure (DSSP, 8-state):
--SEES---SHHHHHHHHHHHHTTSS--B-SPPPHHHHTT--TTEEEEEEHHHHT-SS---S--BPPPEEETTEEEEEBEE------SS--SPPPEEPTTPPEEEEEEEE-TT--EEEEEEEE-HHHHHTT-S--GGG-GGGTT-PPPTTTS----TTGGGSTT-------